Protein AF-A0A2A3F500-F1 (afdb_monomer)

Structure (mmCIF, N/CA/C/O backbone):
data_AF-A0A2A3F500-F1
#
_entry.id   AF-A0A2A3F500-F1
#
loop_
_atom_site.group_PDB
_atom_site.id
_atom_site.type_symbol
_atom_site.label_atom_id
_atom_site.label_alt_id
_atom_site.label_comp_id
_atom_site.label_asym_id
_atom_site.label_entity_id
_atom_site.label_seq_id
_atom_site.pdbx_PDB_ins_code
_atom_site.Cartn_x
_atom_site.Cartn_y
_atom_site.Cartn_z
_atom_site.occupancy
_atom_site.B_iso_or_equiv
_atom_site.auth_seq_id
_atom_site.auth_comp_id
_atom_site.auth_asym_id
_atom_site.auth_atom_id
_atom_site.pdbx_PDB_model_num
ATOM 1 N N . MET A 1 1 ? -16.073 -3.984 11.465 1.00 68.31 1 MET A N 1
ATOM 2 C CA . MET A 1 1 ? -15.754 -3.422 12.798 1.00 68.31 1 MET A CA 1
ATOM 3 C C . MET A 1 1 ? -16.417 -4.262 13.866 1.00 68.31 1 MET A C 1
ATOM 5 O O . MET A 1 1 ? -15.716 -4.748 14.736 1.00 68.31 1 MET A O 1
ATOM 9 N N . GLU A 1 2 ? -17.720 -4.510 13.747 1.00 75.50 2 GLU A N 1
ATOM 10 C CA . GLU A 1 2 ? -18.445 -5.440 14.624 1.00 75.50 2 GLU A CA 1
ATOM 11 C C . GLU A 1 2 ? -17.883 -6.867 14.533 1.00 75.50 2 GLU A C 1
ATOM 13 O O . GLU A 1 2 ? -17.571 -7.461 15.559 1.00 75.50 2 GLU A O 1
ATOM 18 N N . ASP A 1 3 ? -17.590 -7.340 13.316 1.00 74.62 3 ASP A N 1
ATOM 19 C CA . ASP A 1 3 ? -17.012 -8.675 13.069 1.00 74.62 3 ASP A CA 1
ATOM 20 C C . ASP A 1 3 ? -15.633 -8.919 13.709 1.00 74.62 3 ASP A C 1
ATOM 22 O O . ASP A 1 3 ? -15.207 -10.062 13.831 1.00 74.62 3 ASP A O 1
ATOM 26 N N . VAL A 1 4 ? -14.917 -7.855 14.087 1.00 77.25 4 VAL A N 1
ATOM 27 C CA . VAL A 1 4 ? -13.561 -7.933 14.666 1.00 77.25 4 VAL A CA 1
ATOM 28 C C . VAL A 1 4 ? -13.511 -7.457 16.116 1.00 77.25 4 VAL A C 1
ATOM 30 O O . VAL A 1 4 ? -12.440 -7.194 16.648 1.00 77.25 4 VAL A O 1
ATOM 33 N N . GLY A 1 5 ? -14.669 -7.294 16.763 1.00 79.25 5 GLY A N 1
ATOM 34 C CA . GLY A 1 5 ? -14.733 -6.877 18.165 1.00 79.25 5 GLY A CA 1
ATOM 35 C C . GLY A 1 5 ? -14.343 -5.417 18.418 1.00 79.25 5 GLY A C 1
ATOM 36 O O . GLY A 1 5 ? -14.229 -5.013 19.572 1.00 79.25 5 GLY A O 1
ATOM 37 N N . ALA A 1 6 ? -14.201 -4.593 17.374 1.00 82.62 6 ALA A N 1
ATOM 38 C CA . ALA A 1 6 ? -13.945 -3.157 17.494 1.00 82.62 6 ALA A CA 1
ATOM 39 C C . ALA A 1 6 ? -15.236 -2.397 17.862 1.00 82.62 6 ALA A C 1
ATOM 41 O O . ALA A 1 6 ? -15.761 -1.593 17.085 1.00 82.62 6 ALA A O 1
ATOM 42 N N . ILE A 1 7 ? -15.774 -2.690 19.045 1.00 86.31 7 ILE A N 1
ATOM 43 C CA . ILE A 1 7 ? -17.021 -2.147 19.593 1.00 86.31 7 ILE A CA 1
ATOM 44 C C . ILE A 1 7 ? -16.755 -1.356 20.874 1.00 86.31 7 ILE A C 1
ATOM 46 O O . ILE A 1 7 ? -15.883 -1.692 21.668 1.00 86.31 7 ILE A O 1
ATOM 50 N N . SER A 1 8 ? -17.513 -0.281 21.095 1.00 77.25 8 SER A N 1
ATOM 51 C CA . SER A 1 8 ? -17.434 0.474 22.348 1.00 77.25 8 SER A CA 1
ATOM 52 C C . SER A 1 8 ? -18.118 -0.301 23.481 1.00 77.25 8 SER A C 1
ATOM 54 O O . SER A 1 8 ? -19.284 -0.676 23.321 1.00 77.25 8 SER A O 1
ATOM 56 N N . PRO A 1 9 ? -17.488 -0.455 24.661 1.00 75.81 9 PRO A N 1
ATOM 57 C CA . PRO A 1 9 ? -18.115 -1.122 25.805 1.00 75.81 9 PRO A CA 1
ATOM 58 C C . PRO A 1 9 ? -19.334 -0.354 26.341 1.00 75.81 9 PRO A C 1
ATOM 60 O O . PRO A 1 9 ? -20.225 -0.947 26.943 1.00 75.81 9 PRO A O 1
ATOM 63 N N . ARG A 1 10 ? -19.408 0.962 26.085 1.00 75.06 10 ARG A N 1
ATOM 64 C CA . ARG A 1 10 ? -20.490 1.836 26.559 1.00 75.06 10 ARG A CA 1
ATOM 65 C C . ARG A 1 10 ? -21.721 1.816 25.653 1.00 75.06 10 ARG A C 1
ATOM 67 O O . ARG A 1 10 ? -22.839 1.846 26.152 1.00 75.06 10 ARG A O 1
ATOM 74 N N . THR A 1 11 ? -21.529 1.810 24.332 1.00 81.75 11 THR A N 1
ATOM 75 C CA . THR A 1 11 ? -22.633 1.932 23.357 1.00 81.75 11 THR A CA 1
ATOM 76 C C . THR A 1 11 ? -22.927 0.644 22.597 1.00 81.75 11 THR A C 1
ATOM 78 O O . THR A 1 11 ? -23.941 0.580 21.910 1.00 81.75 11 THR A O 1
ATOM 81 N N . LYS A 1 12 ? -22.064 -0.378 22.705 1.00 80.88 12 LYS A N 1
ATOM 82 C CA . LYS A 1 12 ? -22.117 -1.630 21.929 1.00 80.88 12 LYS A CA 1
ATOM 83 C C . LYS A 1 12 ? -22.137 -1.428 20.404 1.00 80.88 12 LYS A C 1
ATOM 85 O O . LYS A 1 12 ? -22.507 -2.336 19.671 1.00 80.88 12 LYS A O 1
ATOM 90 N N . GLN A 1 13 ? -21.734 -0.251 19.928 1.00 84.38 13 GLN A N 1
ATOM 91 C CA . GLN A 1 13 ? -21.635 0.093 18.507 1.00 84.38 13 GLN A CA 1
ATOM 92 C C . GLN A 1 13 ? -20.176 0.076 18.047 1.00 84.38 13 GLN A C 1
ATOM 94 O O . GLN A 1 13 ? -19.263 0.190 18.872 1.00 84.38 13 GLN A O 1
ATOM 99 N N . ALA A 1 14 ? -19.962 -0.019 16.731 1.00 83.62 14 ALA A N 1
ATOM 100 C CA . ALA A 1 14 ? -18.644 0.102 16.113 1.00 83.62 14 ALA A CA 1
ATOM 101 C C . ALA A 1 14 ? -17.887 1.347 16.616 1.00 83.62 14 ALA A C 1
ATOM 103 O O . ALA A 1 14 ? -18.427 2.454 16.640 1.00 83.62 14 ALA A O 1
ATOM 104 N N . SER A 1 15 ? -16.629 1.164 17.020 1.00 88.38 15 SER A N 1
ATOM 105 C CA . SER A 1 15 ? -15.818 2.202 17.660 1.00 88.38 15 SER A CA 1
ATOM 106 C C . SER A 1 15 ? -14.457 2.345 16.990 1.00 88.38 15 SER A C 1
ATOM 108 O O . SER A 1 15 ? -13.687 1.390 16.905 1.00 88.38 15 SER A O 1
ATOM 110 N N . MET A 1 16 ? -14.132 3.573 16.575 1.00 88.50 16 MET A N 1
ATOM 111 C CA . MET A 1 16 ? -12.815 3.908 16.017 1.00 88.50 16 MET A CA 1
ATOM 112 C C . MET A 1 16 ? -11.708 3.806 17.065 1.00 88.50 16 MET A C 1
ATOM 114 O O . MET A 1 16 ? -10.595 3.426 16.724 1.00 88.50 16 MET A O 1
ATOM 118 N N . ASN A 1 17 ? -12.014 4.108 18.330 1.00 87.19 17 ASN A N 1
ATOM 119 C CA . ASN A 1 17 ? -11.046 4.006 19.422 1.00 87.19 17 ASN A CA 1
ATOM 120 C C . ASN A 1 17 ? -10.726 2.540 19.731 1.00 87.19 17 ASN A C 1
ATOM 122 O O . ASN A 1 17 ? -9.562 2.192 19.863 1.00 87.19 17 ASN A O 1
ATOM 126 N N . ALA A 1 18 ? -11.740 1.668 19.734 1.00 87.75 18 ALA A N 1
ATOM 127 C CA . ALA A 1 18 ? -11.516 0.231 19.897 1.00 87.75 18 ALA A CA 1
ATOM 128 C C . ALA A 1 18 ? -10.706 -0.339 18.720 1.00 87.75 18 ALA A C 1
ATOM 130 O O . ALA A 1 18 ? -9.818 -1.160 18.908 1.00 87.75 18 ALA A O 1
ATOM 131 N N . LEU A 1 19 ? -10.962 0.136 17.494 1.00 88.25 19 LEU A N 1
ATOM 132 C CA . LEU A 1 19 ? -10.156 -0.256 16.339 1.00 88.25 19 LEU A CA 1
ATOM 133 C C . LEU A 1 19 ? -8.714 0.264 16.430 1.00 88.25 19 LEU A C 1
ATOM 135 O O . LEU A 1 19 ? -7.803 -0.442 16.016 1.00 88.25 19 LEU A O 1
ATOM 139 N N . ALA A 1 20 ? -8.509 1.463 16.981 1.00 90.94 20 ALA A N 1
ATOM 140 C CA . ALA A 1 20 ? -7.187 2.046 17.194 1.00 90.94 20 ALA A CA 1
ATOM 141 C C . ALA A 1 20 ? -6.341 1.230 18.173 1.00 90.94 20 ALA A C 1
ATOM 143 O O . ALA A 1 20 ? -5.163 1.003 17.906 1.00 90.94 20 ALA A O 1
ATOM 144 N N . GLU A 1 21 ? -6.951 0.755 19.261 1.00 89.00 21 GLU A N 1
ATOM 145 C CA . GLU A 1 21 ? -6.309 -0.139 20.229 1.00 89.00 21 GLU A CA 1
ATOM 146 C C . GLU A 1 21 ? -5.900 -1.466 19.579 1.00 89.00 21 GLU A C 1
ATOM 148 O O . GLU A 1 21 ? -4.768 -1.909 19.750 1.00 89.00 21 GLU A O 1
ATOM 153 N N . ILE A 1 22 ? -6.785 -2.066 18.774 1.00 87.88 22 ILE A N 1
ATOM 154 C CA . ILE A 1 22 ? -6.514 -3.343 18.096 1.00 87.88 22 ILE A CA 1
ATOM 155 C C . ILE A 1 22 ? -5.429 -3.188 17.024 1.00 87.88 22 ILE A C 1
ATOM 157 O O . ILE A 1 22 ? -4.549 -4.035 16.903 1.00 87.88 22 ILE A O 1
ATOM 161 N N . SER A 1 23 ? -5.491 -2.129 16.212 1.00 88.06 23 SER A N 1
ATOM 162 C CA . SER A 1 23 ? -4.600 -1.969 15.059 1.00 88.06 23 SER A CA 1
ATOM 163 C C . SER A 1 23 ? -3.298 -1.233 15.380 1.00 88.06 23 SER A C 1
ATOM 165 O O . SER A 1 23 ? -2.442 -1.115 14.505 1.00 88.06 23 SER A O 1
ATOM 167 N N . GLY A 1 24 ? -3.171 -0.631 16.567 1.00 88.06 24 GL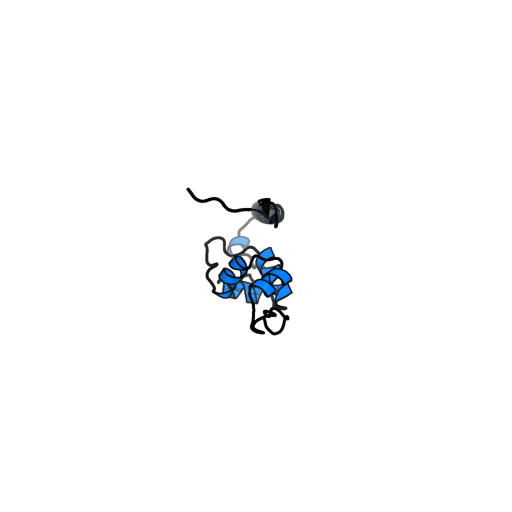Y A N 1
ATOM 168 C CA . GLY A 1 24 ? -2.060 0.262 16.912 1.00 88.06 24 GLY A CA 1
ATOM 169 C C . GLY A 1 24 ? -1.962 1.506 16.014 1.00 88.06 24 GLY A C 1
ATOM 170 O O . GLY A 1 24 ? -0.898 2.111 15.896 1.00 88.06 24 GLY A O 1
ATOM 171 N N . VAL A 1 25 ? -3.052 1.881 15.333 1.00 90.88 25 VAL A N 1
ATOM 172 C CA . VAL A 1 25 ? -3.113 3.059 14.452 1.00 90.88 25 VAL A CA 1
ATOM 173 C C . VAL A 1 25 ? -3.965 4.114 15.133 1.00 90.88 25 VAL A C 1
ATOM 175 O O . VAL A 1 25 ? -5.072 3.830 15.570 1.00 90.88 25 VAL A O 1
ATOM 178 N N . HIS A 1 26 ? -3.486 5.356 15.178 1.00 91.38 26 HIS A N 1
ATOM 179 C CA . HIS A 1 26 ? -4.208 6.432 15.851 1.00 91.38 26 HIS A CA 1
ATOM 180 C C . HIS A 1 26 ? -5.638 6.618 15.303 1.00 91.38 26 HIS A C 1
ATOM 182 O O . HIS A 1 26 ? -5.856 6.625 14.085 1.00 91.38 26 HIS A O 1
ATOM 188 N N . ALA A 1 27 ? -6.612 6.837 16.193 1.00 89.81 27 ALA A N 1
ATOM 189 C CA . ALA A 1 27 ? -8.034 6.902 15.844 1.00 89.81 27 ALA A CA 1
ATOM 190 C C . ALA A 1 27 ? -8.347 7.965 14.775 1.00 89.81 27 ALA A C 1
ATOM 192 O O . ALA A 1 27 ? -9.171 7.731 13.890 1.00 89.81 27 ALA A O 1
ATOM 193 N N . THR A 1 28 ? -7.650 9.109 14.785 1.00 88.75 28 THR A N 1
ATOM 194 C CA . THR A 1 28 ? -7.821 10.147 13.748 1.00 88.75 28 THR A CA 1
ATOM 195 C C . THR A 1 28 ? -7.329 9.692 12.372 1.00 88.75 28 THR A C 1
ATOM 197 O O . THR A 1 28 ? -7.929 10.043 11.356 1.00 88.75 28 THR A O 1
ATOM 200 N N . THR A 1 29 ? -6.277 8.873 12.311 1.00 88.50 29 THR A N 1
ATOM 201 C CA . THR A 1 29 ? -5.783 8.272 11.065 1.00 88.50 29 THR A CA 1
ATOM 202 C C . THR A 1 29 ? -6.795 7.270 10.525 1.00 88.50 29 THR A C 1
ATOM 204 O O . THR A 1 29 ? -7.160 7.348 9.353 1.00 88.50 29 THR A O 1
ATOM 207 N N . ILE A 1 30 ? -7.327 6.399 11.385 1.00 90.12 30 ILE A N 1
ATOM 208 C CA . ILE A 1 30 ? -8.398 5.459 11.027 1.00 90.12 30 ILE A CA 1
ATOM 209 C C . ILE A 1 30 ? -9.620 6.217 10.508 1.00 90.12 30 ILE A C 1
ATOM 211 O O . ILE A 1 30 ? -10.136 5.901 9.440 1.00 90.12 30 ILE A O 1
ATOM 215 N N . GLN A 1 31 ? -10.046 7.264 11.213 1.00 89.50 31 GLN A N 1
ATOM 216 C CA . GLN A 1 31 ? -11.175 8.097 10.817 1.00 89.50 31 GLN A CA 1
ATOM 217 C C . GLN A 1 31 ? -10.971 8.709 9.423 1.00 89.50 31 GLN A C 1
ATOM 219 O O . GLN A 1 31 ? -11.877 8.688 8.589 1.00 89.50 31 GLN A O 1
ATOM 224 N N . ARG A 1 32 ? -9.770 9.229 9.138 1.00 87.25 32 ARG A N 1
ATOM 225 C CA . ARG A 1 32 ? -9.435 9.772 7.814 1.00 87.25 32 ARG A CA 1
ATOM 226 C C . ARG A 1 32 ? -9.437 8.697 6.731 1.00 87.25 32 ARG A C 1
ATOM 228 O O . ARG A 1 32 ? -9.864 8.996 5.622 1.00 87.25 32 ARG A O 1
ATOM 235 N N . ILE A 1 33 ? -8.990 7.481 7.033 1.00 88.50 33 ILE A N 1
ATOM 236 C CA . ILE A 1 33 ? -8.997 6.358 6.085 1.00 88.50 33 ILE A CA 1
ATOM 237 C C . ILE A 1 33 ? -10.432 5.911 5.790 1.00 88.50 33 ILE A C 1
ATOM 239 O O . ILE A 1 33 ? -10.827 5.846 4.630 1.00 88.50 33 ILE A O 1
ATOM 243 N N . VAL A 1 34 ? -11.228 5.661 6.832 1.00 85.50 34 VAL A N 1
ATOM 244 C CA . VAL A 1 34 ? -12.599 5.137 6.718 1.00 85.50 34 VAL A CA 1
ATOM 245 C C . VAL A 1 34 ? -13.524 6.119 6.001 1.00 85.50 34 VAL A C 1
ATOM 247 O O . VAL A 1 34 ? -14.315 5.705 5.161 1.00 85.50 34 VAL A O 1
ATOM 250 N N . TYR A 1 35 ? -13.407 7.420 6.279 1.00 85.38 35 TYR A N 1
ATOM 251 C CA . TYR A 1 35 ? -14.197 8.443 5.584 1.00 85.38 35 TYR A CA 1
ATOM 252 C C . TYR A 1 35 ? -13.588 8.896 4.249 1.00 85.38 35 TYR A C 1
ATOM 254 O O . TYR A 1 35 ? -14.058 9.883 3.684 1.00 85.38 35 TYR A O 1
ATOM 262 N N . GLY A 1 36 ? -12.524 8.248 3.760 1.00 77.81 36 GLY A N 1
ATOM 263 C CA . GLY A 1 36 ? -11.887 8.608 2.489 1.00 77.81 36 GLY A CA 1
ATOM 264 C C . GLY A 1 36 ? -11.290 10.022 2.472 1.00 77.81 36 GLY A C 1
ATOM 265 O O . GLY A 1 36 ? -11.169 10.638 1.424 1.00 77.81 36 GLY A O 1
ATOM 266 N N . ARG A 1 37 ? -10.914 10.577 3.630 1.00 79.62 37 ARG A N 1
ATOM 267 C CA . ARG A 1 37 ? -10.300 11.915 3.777 1.00 79.62 37 ARG A CA 1
ATOM 268 C C . ARG A 1 37 ? -8.769 11.880 3.826 1.00 79.62 37 ARG A C 1
ATOM 270 O O . ARG A 1 37 ? -8.124 12.898 4.080 1.00 79.62 37 ARG A O 1
ATOM 277 N N . ALA A 1 38 ? -8.172 10.710 3.617 1.00 71.44 38 ALA A N 1
ATOM 278 C CA . ALA A 1 38 ? -6.725 10.529 3.508 1.00 71.44 38 ALA A CA 1
ATOM 279 C C . ALA A 1 38 ? -6.205 10.638 2.055 1.00 71.44 38 ALA A C 1
ATOM 281 O O . ALA A 1 38 ? -5.102 10.185 1.754 1.00 71.44 38 ALA A O 1
ATOM 282 N N . ILE A 1 39 ? -6.983 11.256 1.159 1.00 64.62 39 ILE A N 1
ATOM 283 C CA . ILE A 1 39 ? -6.635 11.476 -0.250 1.00 64.62 39 ILE A CA 1
ATOM 284 C C . ILE A 1 39 ? -5.686 12.681 -0.338 1.00 64.62 39 ILE A C 1
ATOM 286 O O . ILE A 1 39 ? -6.099 13.819 -0.538 1.00 64.62 39 ILE A O 1
ATOM 290 N N . GLY A 1 40 ? -4.398 12.451 -0.104 1.00 64.00 40 GLY A N 1
ATOM 291 C CA . GLY A 1 40 ? -3.332 13.405 -0.418 1.00 64.00 40 GLY A CA 1
ATOM 292 C C . GLY A 1 40 ? -2.396 12.834 -1.486 1.00 64.00 40 GLY A C 1
ATOM 293 O O . GLY A 1 40 ? -2.402 11.623 -1.696 1.00 64.00 40 GLY A O 1
ATOM 294 N N . PRO A 1 41 ? -1.526 13.647 -2.114 1.00 58.59 41 PRO A N 1
ATOM 295 C CA . PRO A 1 41 ? -0.579 13.173 -3.134 1.00 58.59 41 PRO A CA 1
ATOM 296 C C . PRO A 1 41 ? 0.406 12.110 -2.618 1.00 58.59 41 PRO A C 1
ATOM 298 O O . PRO A 1 41 ? 0.966 11.356 -3.402 1.00 58.59 41 PRO A O 1
ATOM 301 N N . ARG A 1 42 ? 0.607 12.026 -1.295 1.00 67.12 42 ARG A N 1
ATOM 302 C CA . ARG A 1 42 ? 1.413 10.978 -0.643 1.00 67.12 42 ARG A CA 1
ATOM 303 C C . ARG A 1 42 ? 0.618 9.711 -0.299 1.00 67.12 42 ARG A C 1
ATOM 305 O O . ARG A 1 42 ? 1.225 8.692 0.008 1.00 67.12 42 ARG A O 1
ATOM 312 N N . GLY A 1 43 ? -0.714 9.777 -0.340 1.00 74.75 43 GLY A N 1
ATOM 313 C CA . GLY A 1 43 ? -1.610 8.717 0.113 1.00 74.75 43 GLY A CA 1
ATOM 314 C C . GLY A 1 43 ? -1.356 8.280 1.559 1.00 74.75 43 GLY A C 1
ATOM 315 O O . GLY A 1 43 ? -0.789 9.026 2.361 1.00 74.75 43 GLY A O 1
ATOM 316 N N . VAL A 1 44 ? -1.794 7.069 1.897 1.00 83.25 44 VAL A N 1
ATOM 317 C CA . VAL A 1 44 ? -1.546 6.434 3.195 1.00 83.25 44 VAL A CA 1
ATOM 318 C C . VAL A 1 44 ? -0.346 5.498 3.073 1.00 83.25 44 VAL A C 1
ATOM 320 O O . VAL A 1 44 ? -0.156 4.840 2.046 1.00 83.25 44 VAL A O 1
ATOM 323 N N . ALA A 1 45 ? 0.488 5.469 4.115 1.00 83.62 45 ALA A N 1
ATOM 324 C CA . ALA A 1 45 ? 1.657 4.601 4.172 1.00 83.62 45 ALA A CA 1
ATOM 325 C C . ALA A 1 45 ? 1.257 3.119 4.144 1.00 83.62 45 ALA A C 1
ATOM 327 O O . ALA A 1 45 ? 0.212 2.737 4.681 1.00 83.62 45 ALA A O 1
ATOM 328 N N . LYS A 1 46 ? 2.122 2.280 3.554 1.00 83.50 46 LYS A N 1
ATOM 329 C CA . LYS A 1 46 ? 1.824 0.859 3.356 1.00 83.50 46 LYS A CA 1
ATOM 330 C C . LYS A 1 46 ? 1.549 0.126 4.671 1.00 83.50 46 LYS A C 1
ATOM 332 O O . LYS A 1 46 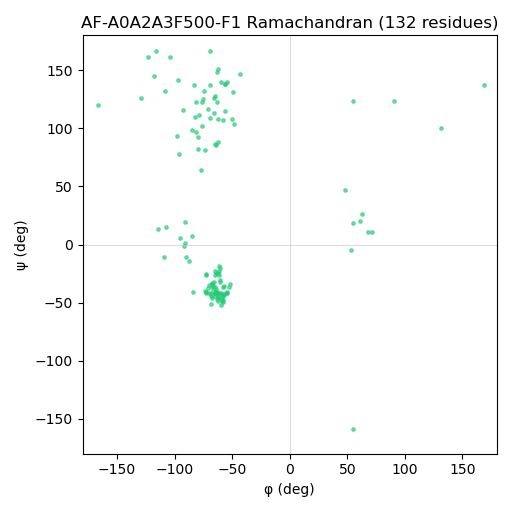? 0.509 -0.502 4.831 1.00 83.50 46 LYS A O 1
ATOM 337 N N . ASP A 1 47 ? 2.443 0.331 5.628 1.00 85.81 47 ASP A N 1
ATOM 338 C CA . ASP A 1 47 ? 2.376 -0.230 6.978 1.00 85.81 47 ASP A CA 1
ATOM 339 C C . ASP A 1 47 ? 1.059 0.109 7.701 1.00 85.81 47 ASP A C 1
ATOM 341 O O . ASP A 1 47 ? 0.432 -0.749 8.312 1.00 85.81 47 ASP A O 1
ATOM 345 N N . THR A 1 48 ? 0.567 1.346 7.577 1.00 89.00 48 THR A N 1
ATOM 346 C CA . THR A 1 48 ? -0.692 1.764 8.218 1.00 89.00 48 THR A CA 1
ATOM 347 C C . THR A 1 48 ? -1.899 1.015 7.660 1.00 89.00 48 THR A C 1
ATOM 349 O O . THR A 1 48 ? -2.787 0.618 8.412 1.00 89.00 48 THR A O 1
ATOM 352 N N . ILE A 1 49 ? -1.946 0.821 6.342 1.00 88.12 49 ILE A N 1
ATOM 353 C CA . ILE A 1 49 ? -3.012 0.045 5.706 1.00 88.12 49 ILE A CA 1
ATOM 354 C C . ILE A 1 49 ? -2.864 -1.445 6.035 1.00 88.12 49 ILE A C 1
ATOM 356 O O . ILE A 1 49 ? -3.884 -2.089 6.243 1.00 88.12 49 ILE A O 1
ATOM 360 N N . GLU A 1 50 ? -1.647 -1.991 6.110 1.00 89.06 50 GLU A N 1
ATOM 361 C CA . GLU A 1 50 ? -1.411 -3.391 6.499 1.00 89.06 50 GLU A CA 1
ATOM 362 C C . GLU A 1 50 ? -1.887 -3.669 7.928 1.00 89.06 50 GLU A C 1
ATOM 364 O O . GLU A 1 50 ? -2.698 -4.572 8.117 1.00 89.06 50 GLU A O 1
ATOM 369 N N . LYS A 1 51 ? -1.512 -2.828 8.900 1.00 90.50 51 LYS A N 1
ATOM 370 C CA . LYS A 1 51 ? -1.995 -2.914 10.291 1.00 90.50 51 LYS A CA 1
ATOM 371 C C . LYS A 1 51 ? -3.515 -2.837 10.389 1.00 90.50 51 LYS A C 1
ATOM 373 O O . LYS A 1 51 ? -4.151 -3.599 11.113 1.00 90.50 51 LYS A O 1
ATOM 378 N N . LEU A 1 52 ? -4.124 -1.919 9.637 1.00 89.69 52 LEU A N 1
ATOM 379 C CA . LEU A 1 52 ? -5.577 -1.770 9.621 1.00 89.69 52 LEU A CA 1
ATOM 380 C C . LEU A 1 52 ? -6.268 -2.955 8.927 1.00 89.69 52 LEU A C 1
ATOM 382 O O . LEU A 1 52 ? -7.358 -3.355 9.327 1.00 89.69 52 LEU A O 1
ATOM 386 N N . ALA A 1 53 ? -5.650 -3.516 7.889 1.00 90.06 53 ALA A N 1
ATOM 387 C CA . ALA A 1 53 ? -6.147 -4.678 7.166 1.00 90.06 53 ALA A CA 1
ATOM 388 C C . ALA A 1 53 ? -6.090 -5.945 8.026 1.00 90.06 53 ALA A C 1
ATOM 390 O O . ALA A 1 53 ? -7.072 -6.684 8.058 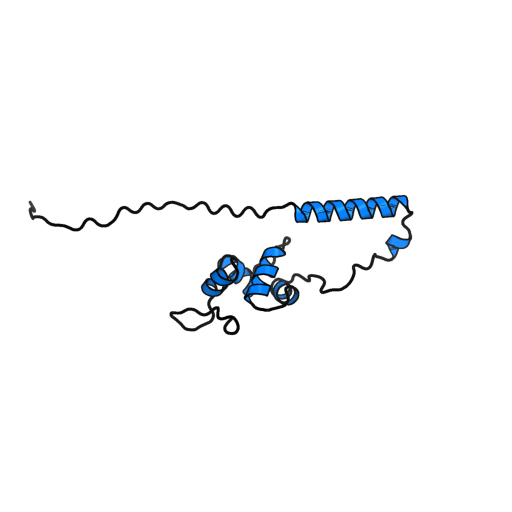1.00 90.06 53 ALA A O 1
ATOM 391 N N . GLU A 1 54 ? -4.998 -6.143 8.764 1.00 89.94 54 GLU A N 1
ATOM 392 C CA . GLU A 1 54 ? -4.842 -7.213 9.750 1.00 89.94 54 GLU A CA 1
ATOM 393 C C . GLU A 1 54 ? -5.904 -7.102 10.850 1.00 89.94 54 GLU A C 1
ATOM 395 O O . GLU A 1 54 ? -6.686 -8.031 11.046 1.00 89.94 54 GLU A O 1
ATOM 400 N N . ALA A 1 55 ? -6.037 -5.925 11.471 1.00 89.31 55 ALA A N 1
ATOM 401 C CA . ALA A 1 55 ? -7.034 -5.676 12.513 1.00 89.31 55 ALA A CA 1
ATOM 402 C C . ALA A 1 55 ? -8.484 -5.867 12.037 1.00 89.31 55 ALA A C 1
ATOM 404 O O . ALA A 1 55 ? -9.356 -6.258 12.809 1.00 89.31 55 ALA A O 1
ATOM 405 N N . LEU A 1 56 ? -8.767 -5.581 10.763 1.00 88.81 56 LEU A N 1
ATOM 406 C CA . LEU A 1 56 ? -10.091 -5.753 10.162 1.00 88.81 56 LEU A CA 1
ATOM 407 C C . LEU A 1 56 ? -10.297 -7.126 9.508 1.00 88.81 56 LEU A C 1
ATOM 409 O O . LEU A 1 56 ? -11.384 -7.362 8.974 1.00 88.81 56 LEU A O 1
ATOM 413 N N . ASN A 1 57 ? -9.285 -7.998 9.517 1.00 88.56 57 ASN A N 1
ATOM 414 C CA . ASN A 1 57 ? -9.253 -9.264 8.786 1.00 88.56 57 ASN A CA 1
ATOM 415 C C . ASN A 1 57 ? -9.679 -9.107 7.307 1.00 88.56 57 ASN A C 1
ATOM 417 O O . ASN A 1 57 ? -10.541 -9.816 6.782 1.00 88.56 57 ASN A O 1
ATOM 421 N N . LYS A 1 58 ? -9.121 -8.096 6.630 1.00 88.25 58 LYS A N 1
ATOM 422 C CA . LYS A 1 58 ? -9.372 -7.774 5.216 1.00 88.25 58 LYS A CA 1
ATOM 423 C C . LYS A 1 58 ? -8.068 -7.781 4.433 1.00 88.25 58 LYS A C 1
ATOM 425 O O . LYS A 1 58 ? -6.985 -7.642 4.982 1.00 88.25 58 LYS A O 1
ATOM 430 N N . LYS A 1 59 ? -8.165 -7.883 3.105 1.00 86.69 59 LYS A N 1
ATOM 431 C CA . LYS A 1 59 ? -6.993 -7.707 2.238 1.00 86.69 59 LYS A CA 1
ATOM 432 C C . LYS A 1 59 ? -6.536 -6.237 2.265 1.00 86.69 59 LYS A C 1
ATOM 434 O O . LYS A 1 59 ? -7.398 -5.367 2.102 1.00 86.69 59 LYS A O 1
ATOM 439 N N . PRO A 1 60 ? -5.224 -5.935 2.345 1.00 86.31 60 PRO A N 1
ATOM 440 C CA . PRO A 1 60 ? -4.705 -4.562 2.290 1.00 86.31 60 PRO A CA 1
ATOM 441 C C . PRO A 1 60 ? -5.189 -3.772 1.067 1.00 86.31 60 PRO A C 1
ATOM 443 O O . PRO A 1 60 ? -5.552 -2.605 1.180 1.00 86.31 60 PRO A O 1
ATOM 446 N N . SER A 1 61 ? -5.328 -4.437 -0.086 1.00 83.81 61 SER A N 1
ATOM 447 C CA . SER A 1 61 ? -5.884 -3.847 -1.313 1.00 83.81 61 SER A CA 1
ATOM 448 C C . SER A 1 61 ? -7.332 -3.362 -1.170 1.00 83.81 61 SER A C 1
ATOM 450 O O . SER A 1 61 ? -7.750 -2.447 -1.873 1.00 83.81 61 SER A O 1
ATOM 452 N N . THR A 1 62 ? -8.115 -3.946 -0.259 1.00 86.38 62 THR A N 1
ATOM 453 C CA . THR A 1 62 ? -9.491 -3.506 0.024 1.00 86.38 62 THR A CA 1
ATOM 454 C C . THR A 1 62 ? -9.495 -2.203 0.812 1.00 86.38 62 THR A C 1
ATOM 456 O O . THR A 1 62 ? -10.292 -1.318 0.519 1.00 86.38 62 THR A O 1
ATOM 459 N N . ILE A 1 63 ? -8.583 -2.071 1.774 1.00 87.12 63 ILE A N 1
ATOM 460 C CA . ILE A 1 63 ? -8.439 -0.867 2.595 1.00 87.12 63 ILE A CA 1
ATOM 461 C C . ILE A 1 63 ? -7.813 0.271 1.775 1.00 87.12 63 ILE A C 1
ATOM 463 O O . ILE A 1 63 ? -8.286 1.401 1.836 1.00 87.12 63 ILE A O 1
ATOM 467 N N . ALA A 1 64 ? -6.814 -0.025 0.936 1.00 84.50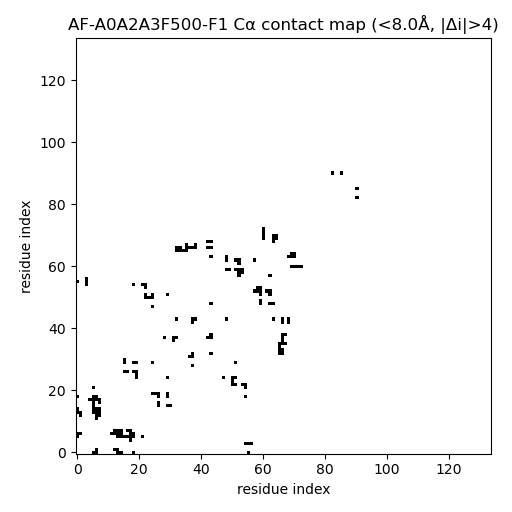 64 ALA A N 1
ATOM 468 C CA . ALA A 1 64 ? -6.190 0.951 0.037 1.00 84.50 64 ALA A CA 1
ATOM 469 C C . ALA A 1 64 ? -7.210 1.602 -0.921 1.00 84.50 64 ALA A C 1
ATOM 471 O O . ALA A 1 64 ? -7.176 2.813 -1.153 1.00 84.50 64 ALA A O 1
ATOM 472 N N . LYS A 1 65 ? -8.198 0.830 -1.399 1.00 84.38 65 LYS A N 1
ATOM 473 C CA . LYS A 1 65 ? -9.297 1.353 -2.228 1.00 84.38 65 LYS A CA 1
ATOM 474 C C . LYS A 1 65 ? -10.137 2.419 -1.522 1.00 84.38 65 LYS A C 1
ATOM 476 O O . LYS A 1 65 ? -10.631 3.316 -2.199 1.00 84.38 65 LYS A O 1
ATOM 481 N N . TRP A 1 66 ? -10.287 2.369 -0.195 1.00 84.62 66 TRP A N 1
ATOM 482 C CA . TRP A 1 66 ? -11.063 3.371 0.556 1.00 84.62 66 TRP A CA 1
ATOM 483 C C . TRP A 1 66 ? -10.458 4.773 0.473 1.00 84.62 66 TRP A C 1
ATOM 485 O O . TRP A 1 66 ? -11.169 5.766 0.594 1.00 84.62 66 TRP A O 1
ATOM 495 N N . VAL A 1 67 ? -9.152 4.856 0.222 1.00 82.62 67 VAL A N 1
ATOM 496 C CA . VAL A 1 67 ? -8.411 6.116 0.096 1.00 82.62 67 VAL A CA 1
ATOM 497 C C . VAL A 1 67 ? -8.011 6.414 -1.349 1.00 82.62 67 VAL A C 1
ATOM 499 O O . VAL A 1 67 ? -7.146 7.251 -1.591 1.00 82.62 67 VAL A O 1
ATOM 502 N N . GLY A 1 68 ? -8.620 5.723 -2.320 1.00 73.50 68 GLY A N 1
ATOM 503 C CA . GLY A 1 68 ? -8.313 5.886 -3.741 1.00 73.50 68 GLY A CA 1
ATOM 504 C C . GLY A 1 68 ? -6.913 5.405 -4.137 1.00 73.50 68 GLY A C 1
ATOM 505 O O . GLY A 1 68 ? -6.476 5.667 -5.254 1.00 73.50 68 GLY A O 1
ATOM 506 N N . GLN A 1 69 ? -6.200 4.696 -3.254 1.00 76.50 69 GLN A N 1
ATOM 507 C CA . GLN A 1 69 ? -4.932 4.068 -3.599 1.00 76.50 69 GLN A CA 1
ATOM 508 C C . GLN A 1 69 ? -5.211 2.731 -4.286 1.00 76.50 69 GLN A C 1
ATOM 510 O O . GLN A 1 69 ? -5.638 1.755 -3.667 1.00 76.50 69 GLN A O 1
ATOM 515 N N . GLN A 1 70 ? -4.935 2.670 -5.586 1.00 66.62 70 GLN A N 1
ATOM 516 C CA . GLN A 1 70 ? -4.767 1.401 -6.281 1.00 66.62 70 GLN A CA 1
ATOM 517 C C . GLN A 1 70 ? -3.369 0.884 -5.983 1.00 66.62 70 GLN A C 1
ATOM 519 O O . GLN A 1 70 ? -2.391 1.215 -6.646 1.00 66.62 70 GLN A O 1
ATOM 524 N N . TRP A 1 71 ? -3.270 0.071 -4.942 1.00 64.88 71 TRP A N 1
ATOM 525 C CA . TRP A 1 71 ? -2.145 -0.837 -4.848 1.00 64.88 71 TRP A CA 1
ATOM 526 C C . TRP A 1 71 ? -2.422 -1.965 -5.817 1.00 64.88 71 TRP A C 1
ATOM 528 O O . TRP A 1 71 ? -3.489 -2.580 -5.735 1.00 64.88 71 TRP A O 1
ATOM 538 N N . ALA A 1 72 ? -1.501 -2.177 -6.756 1.00 54.16 72 ALA A N 1
ATOM 539 C CA . ALA A 1 72 ? -1.544 -3.328 -7.636 1.00 54.16 72 ALA A CA 1
ATOM 540 C C . ALA A 1 72 ? -1.715 -4.568 -6.751 1.00 54.16 72 ALA A C 1
ATOM 542 O O . ALA A 1 72 ? -0.845 -4.915 -5.954 1.00 54.16 72 ALA A O 1
ATOM 543 N N . ALA A 1 73 ? -2.910 -5.146 -6.808 1.00 50.72 73 ALA A N 1
ATOM 544 C CA . ALA A 1 73 ? -3.151 -6.463 -6.274 1.00 50.72 73 ALA A CA 1
ATOM 545 C C . ALA A 1 73 ? -2.424 -7.408 -7.219 1.00 50.72 73 ALA A C 1
ATOM 547 O O . ALA A 1 73 ? -2.785 -7.420 -8.387 1.00 50.72 73 ALA A O 1
ATOM 548 N N . ASP A 1 74 ? -1.419 -8.119 -6.713 1.00 53.94 74 ASP A N 1
ATOM 549 C CA . ASP A 1 74 ? -0.840 -9.358 -7.251 1.00 53.94 74 ASP A CA 1
ATOM 550 C C . ASP A 1 74 ? -0.359 -9.385 -8.720 1.00 53.94 74 ASP A C 1
ATOM 552 O O . ASP A 1 74 ? 0.248 -10.375 -9.124 1.00 53.94 74 ASP A O 1
ATOM 556 N N . ASP A 1 75 ? -0.562 -8.330 -9.512 1.00 52.25 75 ASP A N 1
ATOM 557 C CA . ASP A 1 75 ? -0.183 -8.299 -10.917 1.00 52.25 75 ASP A CA 1
ATOM 558 C C . ASP A 1 75 ? 1.312 -7.979 -11.041 1.00 52.25 75 ASP A C 1
ATOM 560 O O . ASP A 1 75 ? 1.769 -6.936 -10.547 1.00 52.25 75 ASP A O 1
ATOM 564 N N . PRO A 1 76 ? 2.098 -8.859 -11.689 1.00 69.69 76 PRO A N 1
ATOM 565 C CA . PRO A 1 76 ? 3.504 -8.604 -11.941 1.00 69.69 76 PRO A CA 1
ATOM 566 C C . PRO A 1 76 ? 3.669 -7.288 -12.696 1.00 69.69 76 PRO A C 1
ATOM 568 O O . PRO A 1 76 ? 2.937 -7.008 -13.645 1.00 69.69 76 PRO A O 1
ATOM 571 N N . TYR A 1 77 ? 4.667 -6.491 -12.315 1.00 76.44 77 TYR A N 1
ATOM 572 C CA . TYR A 1 77 ? 5.055 -5.336 -13.115 1.00 76.44 77 TYR A CA 1
ATOM 573 C C . TYR A 1 77 ? 5.405 -5.796 -14.537 1.00 76.44 77 TYR A C 1
ATOM 575 O O . TYR A 1 77 ? 6.376 -6.526 -14.746 1.00 76.44 77 TYR A O 1
ATOM 583 N N . VAL A 1 78 ? 4.607 -5.361 -15.510 1.00 83.00 78 VAL A N 1
ATOM 584 C CA . 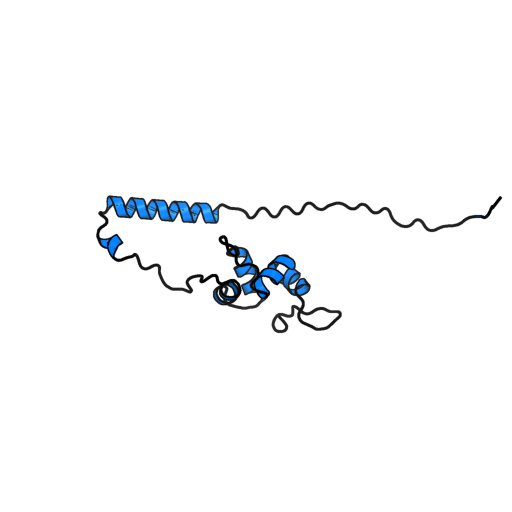VAL A 1 78 ? 4.890 -5.551 -16.931 1.00 83.00 78 VAL A CA 1
ATOM 585 C C . VAL A 1 78 ? 5.644 -4.320 -17.408 1.00 83.00 78 VAL A C 1
ATOM 587 O O . VAL A 1 78 ? 5.116 -3.207 -17.383 1.00 83.00 78 VAL A O 1
ATOM 590 N N . ALA A 1 79 ? 6.894 -4.518 -17.824 1.00 84.06 79 ALA A N 1
ATOM 591 C CA . ALA A 1 79 ? 7.689 -3.439 -18.388 1.00 84.06 79 ALA A CA 1
ATOM 592 C C . ALA A 1 79 ? 6.993 -2.871 -19.642 1.00 84.06 79 ALA A C 1
ATOM 594 O O . ALA A 1 79 ? 6.451 -3.643 -20.440 1.00 84.06 79 ALA A O 1
ATOM 595 N N . PRO A 1 80 ? 7.002 -1.541 -19.837 1.00 88.75 80 PRO A N 1
ATOM 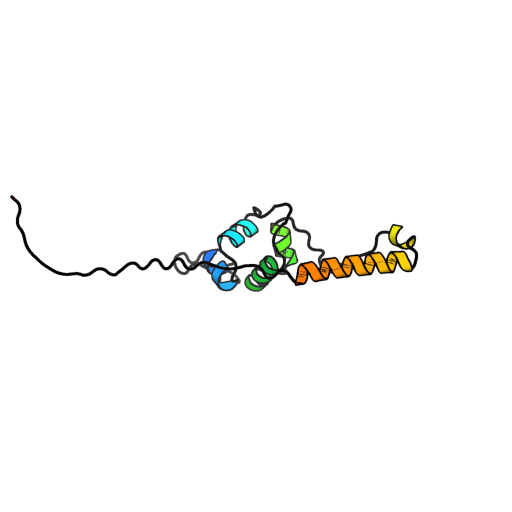596 C CA . PRO A 1 80 ? 6.405 -0.934 -21.018 1.00 88.75 80 PRO A CA 1
ATOM 597 C C . PRO A 1 80 ? 7.126 -1.420 -22.291 1.00 88.75 80 PRO A C 1
ATOM 599 O O . PRO A 1 80 ? 8.319 -1.740 -22.222 1.00 88.75 80 PRO A O 1
ATOM 602 N N . PRO A 1 81 ? 6.451 -1.487 -23.455 1.00 89.06 81 PRO A N 1
ATOM 603 C CA . PRO A 1 81 ? 7.035 -2.014 -24.693 1.00 89.06 81 PRO A CA 1
ATOM 604 C C . PRO A 1 81 ? 8.383 -1.381 -25.066 1.00 89.06 81 PRO A C 1
ATOM 606 O O . PRO A 1 81 ? 9.281 -2.060 -25.564 1.00 89.06 81 PRO A O 1
ATOM 609 N N . GLU A 1 82 ? 8.567 -0.099 -24.765 1.00 90.31 82 GLU A N 1
ATOM 610 C CA . GLU A 1 82 ? 9.778 0.683 -25.014 1.00 90.31 82 GLU A CA 1
ATOM 611 C C . GLU A 1 82 ? 10.997 0.147 -24.251 1.00 90.31 82 GLU A C 1
ATOM 613 O O . GLU A 1 82 ? 12.131 0.316 -24.700 1.00 90.31 82 GLU A O 1
ATOM 618 N N . ALA A 1 83 ? 10.794 -0.568 -23.139 1.00 89.88 83 ALA A N 1
ATOM 619 C CA . ALA A 1 83 ? 11.877 -1.212 -22.400 1.00 89.88 83 ALA A CA 1
ATOM 620 C C . ALA A 1 83 ? 12.623 -2.260 -23.248 1.00 89.88 83 ALA A C 1
ATOM 622 O O . ALA A 1 83 ? 13.797 -2.537 -22.993 1.00 89.88 83 ALA A O 1
ATOM 623 N N . SER A 1 84 ? 11.984 -2.807 -24.291 1.00 88.81 84 SER A N 1
ATOM 624 C CA . SER A 1 84 ? 12.620 -3.737 -25.236 1.00 88.81 84 SER A CA 1
ATOM 625 C C . SER A 1 84 ? 13.748 -3.097 -26.057 1.00 88.81 84 SER A C 1
ATOM 627 O O . SER A 1 84 ? 14.689 -3.793 -26.440 1.00 88.81 84 SER A O 1
ATOM 629 N N . ILE A 1 85 ? 13.693 -1.775 -26.264 1.00 96.25 85 ILE A N 1
ATOM 630 C CA . ILE A 1 85 ? 14.682 -0.992 -27.020 1.00 96.25 85 ILE A CA 1
ATOM 631 C C . ILE A 1 85 ? 15.987 -0.852 -26.226 1.00 96.25 85 ILE A C 1
ATOM 633 O O . ILE A 1 85 ? 17.063 -0.684 -26.801 1.00 96.25 85 ILE A O 1
ATOM 637 N N . LEU A 1 86 ? 15.913 -0.939 -24.895 1.00 91.94 86 LEU A N 1
ATOM 638 C CA . LEU A 1 86 ? 17.062 -0.727 -24.028 1.00 91.94 86 LEU A CA 1
ATOM 639 C C . LEU A 1 86 ? 18.129 -1.803 -24.256 1.00 91.94 86 LEU A C 1
ATOM 641 O O . LEU A 1 86 ? 17.874 -3.011 -24.162 1.00 91.94 86 LEU A O 1
ATOM 645 N N . GLY A 1 87 ? 19.362 -1.358 -24.489 1.00 93.75 87 GLY A N 1
ATOM 646 C CA . GLY A 1 87 ? 20.529 -2.232 -24.524 1.00 93.75 87 GLY A CA 1
ATOM 647 C C . GLY A 1 87 ? 20.869 -2.793 -23.133 1.00 93.75 87 GLY A C 1
ATOM 648 O O . GLY A 1 87 ? 20.402 -2.267 -22.117 1.00 93.75 87 GLY A O 1
ATOM 649 N N . PRO A 1 88 ? 21.734 -3.821 -23.039 1.00 92.94 88 PRO A N 1
ATOM 650 C CA . PRO A 1 88 ? 22.045 -4.489 -21.769 1.00 92.94 88 PRO A CA 1
ATOM 651 C C . PRO A 1 88 ? 22.531 -3.539 -20.664 1.00 92.94 88 PRO A C 1
ATOM 653 O O . PRO A 1 88 ? 22.104 -3.639 -19.516 1.00 92.94 88 PRO A O 1
ATOM 656 N N . ARG A 1 89 ? 23.380 -2.564 -21.016 1.00 93.56 89 ARG A N 1
ATOM 657 C CA . ARG A 1 89 ? 23.901 -1.568 -20.065 1.00 93.56 89 ARG A CA 1
ATOM 658 C C . ARG A 1 89 ? 22.815 -0.618 -19.551 1.00 93.56 89 ARG A C 1
ATOM 660 O O . ARG A 1 89 ? 22.853 -0.237 -18.388 1.00 93.56 89 ARG A O 1
ATOM 667 N N . GLN A 1 90 ? 21.864 -0.241 -20.405 1.00 95.06 90 GLN A N 1
ATOM 668 C CA . GLN A 1 90 ? 20.768 0.658 -20.038 1.00 95.06 90 GLN A CA 1
ATOM 669 C C . GLN A 1 90 ? 19.760 -0.051 -19.134 1.00 95.06 90 GLN A C 1
ATOM 671 O O . GLN A 1 90 ? 19.361 0.522 -18.127 1.00 95.06 90 GLN A O 1
ATOM 676 N N . ARG A 1 91 ? 19.418 -1.313 -19.436 1.00 92.81 91 ARG A N 1
ATOM 677 C CA . ARG A 1 91 ? 18.567 -2.128 -18.552 1.00 92.81 91 ARG A CA 1
ATOM 678 C C . ARG A 1 91 ? 19.176 -2.265 -17.164 1.00 92.81 91 ARG A C 1
ATOM 680 O O . ARG A 1 91 ? 18.518 -1.920 -16.196 1.00 92.81 91 ARG A O 1
ATOM 687 N N . LYS A 1 92 ? 20.460 -2.632 -17.081 1.00 93.31 92 LYS A N 1
ATOM 688 C CA . LYS A 1 92 ? 21.173 -2.738 -15.799 1.00 93.31 92 LYS A CA 1
ATOM 689 C C . LYS A 1 92 ? 21.100 -1.444 -14.984 1.00 93.31 92 LYS A C 1
ATOM 691 O O . LYS A 1 92 ? 20.877 -1.499 -13.784 1.00 93.31 92 LYS A O 1
ATOM 696 N N . ALA A 1 93 ? 21.256 -0.287 -15.629 1.00 95.94 93 ALA A N 1
ATOM 697 C CA . ALA A 1 93 ? 21.162 1.006 -14.953 1.00 95.94 93 ALA A CA 1
ATOM 698 C C . ALA A 1 93 ? 19.743 1.304 -14.431 1.00 95.94 93 ALA A C 1
ATOM 700 O O . ALA A 1 93 ? 19.591 1.821 -13.327 1.0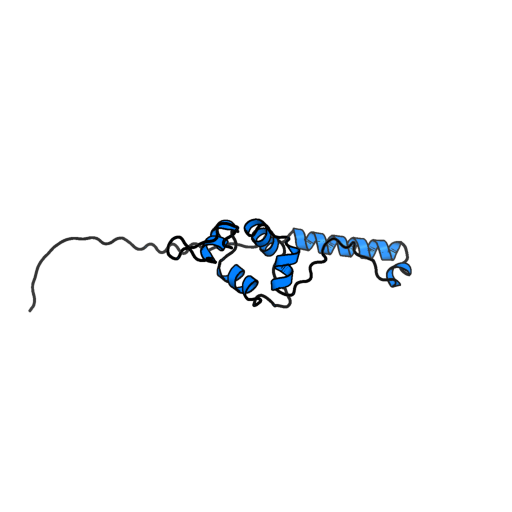0 95.94 93 ALA A O 1
ATOM 701 N N . VAL A 1 94 ? 18.706 0.965 -15.205 1.00 93.88 94 VAL A N 1
ATOM 702 C CA . VAL A 1 94 ? 17.306 1.098 -14.769 1.00 93.88 94 VAL A CA 1
ATOM 703 C C . VAL A 1 94 ? 17.017 0.160 -13.599 1.00 93.88 94 VAL A C 1
ATOM 705 O O . VAL A 1 94 ? 16.436 0.599 -12.611 1.00 93.88 94 VAL A O 1
ATOM 708 N N . ASP A 1 95 ? 17.476 -1.088 -13.666 1.00 91.94 95 ASP A N 1
ATOM 709 C CA . ASP A 1 95 ? 17.302 -2.066 -12.591 1.00 91.94 95 ASP A CA 1
ATOM 710 C C . ASP A 1 95 ? 17.992 -1.598 -11.302 1.00 91.94 95 ASP A C 1
ATOM 712 O O . ASP A 1 95 ? 17.383 -1.602 -10.234 1.00 91.94 95 ASP A O 1
ATOM 716 N N . GLU A 1 96 ? 19.236 -1.119 -11.394 1.00 95.06 96 GLU A N 1
ATOM 717 C CA . GLU A 1 96 ? 19.969 -0.559 -10.252 1.00 95.06 96 GLU A CA 1
ATOM 718 C C . GLU A 1 96 ? 19.242 0.654 -9.647 1.00 95.06 96 GLU A C 1
ATOM 720 O O . GLU A 1 96 ? 19.116 0.751 -8.425 1.00 95.06 96 GLU A O 1
ATOM 725 N N . MET A 1 97 ? 18.698 1.546 -10.481 1.00 94.38 97 MET A N 1
ATOM 726 C CA . MET A 1 97 ? 17.896 2.687 -10.028 1.00 94.38 97 MET A CA 1
ATOM 727 C C . MET A 1 97 ? 16.617 2.239 -9.309 1.00 94.38 97 MET A C 1
ATOM 729 O O . MET A 1 97 ? 16.318 2.746 -8.229 1.00 94.38 97 MET A O 1
ATOM 733 N N . ILE A 1 98 ? 15.870 1.285 -9.874 1.00 90.12 98 ILE A N 1
ATOM 734 C CA . ILE A 1 98 ? 14.658 0.735 -9.250 1.00 90.12 98 ILE A CA 1
ATOM 735 C C . ILE A 1 98 ? 15.005 0.130 -7.887 1.00 90.12 98 ILE A C 1
ATOM 737 O O . ILE A 1 98 ? 14.347 0.436 -6.892 1.00 90.12 98 ILE A O 1
ATOM 741 N N . MET A 1 99 ? 16.067 -0.675 -7.817 1.00 89.69 99 MET A N 1
ATOM 742 C CA . MET A 1 99 ? 16.508 -1.307 -6.574 1.00 89.69 99 MET A CA 1
ATOM 743 C C . MET A 1 99 ? 16.897 -0.273 -5.511 1.00 89.69 99 MET A C 1
ATOM 745 O O . MET A 1 99 ? 16.487 -0.409 -4.358 1.00 89.69 99 MET A O 1
ATOM 749 N N . ALA A 1 100 ? 17.598 0.797 -5.894 1.00 91.12 100 ALA A N 1
ATOM 750 C CA . ALA A 1 100 ? 17.952 1.887 -4.984 1.00 91.12 100 ALA A CA 1
ATOM 751 C C . ALA A 1 100 ? 16.714 2.622 -4.436 1.00 91.12 100 ALA A C 1
ATOM 753 O O . ALA A 1 100 ? 16.645 2.928 -3.243 1.00 91.12 100 ALA A O 1
ATOM 754 N N . LEU A 1 101 ? 15.707 2.873 -5.281 1.00 84.81 101 LEU A N 1
ATOM 755 C CA . LEU A 1 101 ? 14.449 3.498 -4.861 1.00 84.81 101 LEU A CA 1
ATOM 756 C C . LEU A 1 101 ? 13.671 2.610 -3.880 1.00 84.81 101 LEU A C 1
ATOM 758 O O . LEU A 1 101 ? 13.155 3.104 -2.876 1.00 84.81 101 LEU A O 1
ATOM 762 N N . VAL A 1 102 ? 13.617 1.301 -4.138 1.00 83.62 102 VAL A N 1
ATOM 763 C CA . VAL A 1 102 ? 12.974 0.327 -3.242 1.00 83.62 102 VAL A CA 1
ATOM 764 C C . VAL A 1 102 ? 13.704 0.251 -1.902 1.00 83.62 102 VAL A C 1
ATOM 766 O O . VAL A 1 102 ? 13.069 0.205 -0.848 1.00 83.62 102 VAL A O 1
ATOM 769 N N . GLU A 1 103 ? 15.035 0.249 -1.911 1.00 79.94 103 GLU A N 1
ATOM 770 C CA . GLU A 1 103 ? 15.829 0.208 -0.685 1.00 79.94 103 GLU A CA 1
ATOM 771 C C . GLU A 1 103 ? 15.631 1.462 0.177 1.00 79.94 103 GLU A C 1
ATOM 773 O O . GLU A 1 103 ? 15.460 1.348 1.392 1.00 79.94 103 GLU A O 1
ATOM 778 N N . LEU A 1 104 ? 15.564 2.647 -0.438 1.00 74.31 104 LEU A N 1
ATOM 779 C CA . LEU A 1 104 ? 15.256 3.891 0.269 1.00 74.31 104 LEU A CA 1
ATOM 780 C C . LEU A 1 104 ? 13.897 3.819 0.977 1.00 74.31 104 LEU A C 1
ATOM 782 O O . LEU A 1 104 ? 13.786 4.222 2.132 1.00 74.31 104 LEU A O 1
ATOM 786 N N . GLN A 1 105 ? 12.878 3.259 0.320 1.00 69.75 105 GLN A N 1
ATOM 787 C CA . GLN A 1 105 ? 11.550 3.097 0.916 1.00 69.75 105 GLN A CA 1
ATOM 788 C C . GLN A 1 105 ? 11.540 2.126 2.105 1.00 69.75 105 GLN A C 1
ATOM 790 O O . GLN A 1 105 ? 10.777 2.334 3.044 1.00 69.75 105 GLN A O 1
ATOM 795 N N . LYS A 1 106 ? 12.400 1.098 2.107 1.00 68.88 106 LYS A N 1
ATOM 796 C CA . LYS A 1 106 ? 12.535 0.158 3.237 1.00 68.88 106 LYS A CA 1
ATOM 797 C C . LYS A 1 106 ? 13.241 0.766 4.453 1.00 68.88 106 LYS A C 1
ATOM 799 O O . LYS A 1 106 ? 13.030 0.299 5.566 1.00 68.88 106 LYS A O 1
ATOM 804 N N . ARG A 1 107 ? 14.095 1.775 4.251 1.00 62.06 107 ARG A N 1
ATOM 805 C CA . ARG A 1 107 ? 14.960 2.366 5.288 1.00 62.06 107 ARG A CA 1
ATOM 806 C C . ARG A 1 107 ? 14.352 3.553 6.035 1.00 62.06 107 ARG A C 1
ATOM 808 O O . ARG A 1 107 ? 15.046 4.110 6.874 1.00 62.06 107 ARG A O 1
ATOM 815 N N . VAL A 1 108 ? 13.119 3.975 5.754 1.00 45.69 108 VAL A N 1
ATOM 816 C CA . VAL A 1 108 ? 12.462 5.046 6.525 1.00 45.69 108 VAL A CA 1
ATOM 817 C C . VAL A 1 108 ? 11.792 4.429 7.762 1.00 45.69 108 VAL A C 1
ATOM 819 O O . VAL A 1 108 ? 10.682 3.909 7.631 1.00 45.69 108 VAL A O 1
ATOM 822 N N . PRO A 1 109 ? 12.402 4.468 8.969 1.00 42.38 109 PRO A N 1
ATOM 823 C CA . PRO A 1 109 ? 11.661 4.205 10.189 1.00 42.38 109 PRO A CA 1
ATOM 824 C C . PRO A 1 109 ? 10.639 5.329 10.363 1.00 42.38 109 PRO A C 1
ATOM 826 O O . PRO A 1 109 ? 10.968 6.517 10.327 1.00 42.38 109 PRO A O 1
ATOM 829 N N . VAL A 1 110 ? 9.375 4.952 10.520 1.00 47.62 110 VAL A N 1
ATOM 830 C CA . VAL A 1 110 ? 8.304 5.883 10.867 1.00 47.62 110 VAL A CA 1
ATOM 831 C C . VAL A 1 110 ? 8.639 6.462 12.239 1.00 47.62 110 VAL A C 1
ATOM 833 O O . VAL A 1 110 ? 8.569 5.763 13.245 1.00 47.62 110 VAL A O 1
ATOM 836 N N . LYS A 1 111 ? 9.040 7.736 12.273 1.00 39.75 111 LYS A N 1
ATOM 837 C CA . LYS A 1 111 ? 9.251 8.501 13.502 1.00 39.75 111 LYS A CA 1
ATOM 838 C C . LYS A 1 111 ? 7.908 8.676 14.220 1.00 39.75 111 LYS A C 1
ATOM 840 O O . LYS A 1 111 ? 7.197 9.650 13.995 1.00 39.75 111 LYS A O 1
ATOM 845 N N . GLY A 1 112 ? 7.550 7.695 15.040 1.00 45.75 112 GLY A N 1
ATOM 846 C CA . GLY A 1 112 ? 6.539 7.798 16.081 1.00 45.75 112 GLY A CA 1
ATOM 847 C C . GLY A 1 112 ? 7.231 8.091 17.405 1.00 45.75 112 GLY A C 1
ATOM 848 O O . GLY A 1 112 ? 7.430 7.186 18.200 1.00 45.75 112 GLY A O 1
ATOM 849 N N . GLU A 1 113 ? 7.637 9.341 17.617 1.00 39.03 113 GLU A N 1
ATOM 850 C CA . GLU A 1 113 ? 7.968 9.833 18.956 1.00 39.03 113 GLU A CA 1
ATOM 851 C C . GLU A 1 113 ? 6.731 10.581 19.452 1.00 39.03 113 G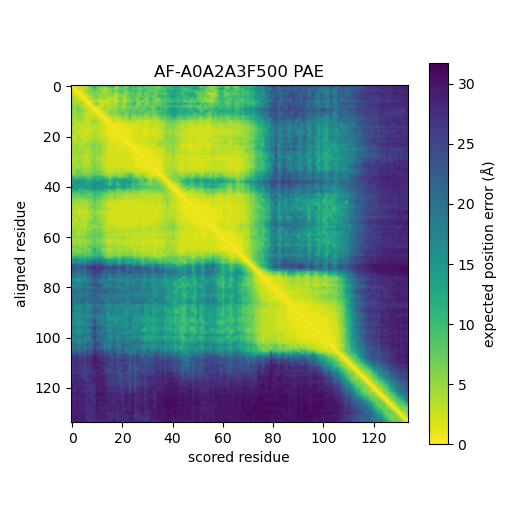LU A C 1
ATOM 853 O O . GLU A 1 113 ? 6.519 11.748 19.120 1.00 39.03 113 GLU A O 1
ATOM 858 N N . GLY A 1 114 ? 5.876 9.868 20.186 1.00 37.94 114 GLY A N 1
ATOM 859 C CA . GLY A 1 114 ? 4.972 10.508 21.126 1.00 37.94 114 GLY A CA 1
ATOM 860 C C . GLY A 1 114 ? 5.836 11.129 22.213 1.00 37.94 114 GLY A C 1
ATOM 861 O O . GLY A 1 114 ? 6.529 10.415 22.930 1.00 37.94 114 GLY A O 1
ATOM 862 N N . LYS A 1 115 ? 5.848 12.460 22.289 1.00 35.84 115 LYS A N 1
ATOM 863 C CA . LYS A 1 115 ? 6.177 13.115 23.548 1.00 35.84 115 LYS A CA 1
ATOM 864 C C . LYS A 1 115 ? 5.007 12.836 24.479 1.00 35.84 115 LYS A C 1
ATOM 866 O O . LYS A 1 115 ? 3.909 13.329 24.235 1.00 35.84 115 LYS A O 1
ATOM 871 N N . GLU A 1 116 ? 5.256 11.994 25.469 1.00 39.09 116 GLU A N 1
ATOM 872 C CA . GLU A 1 116 ? 4.524 11.997 26.727 1.00 39.09 116 GLU A CA 1
ATOM 873 C C . GLU A 1 116 ? 4.708 13.406 27.313 1.00 39.09 116 GLU A C 1
ATOM 875 O O . GLU A 1 116 ? 5.818 13.824 27.644 1.00 39.09 116 GLU A O 1
ATOM 880 N N . GLU A 1 117 ? 3.643 14.204 27.269 1.00 42.25 117 GLU A N 1
ATOM 881 C CA . GLU A 1 117 ? 3.502 15.351 28.156 1.00 42.25 117 GLU A CA 1
ATOM 882 C C . GLU A 1 117 ? 3.115 14.751 29.510 1.00 42.25 117 GLU A C 1
ATOM 884 O O . GLU A 1 117 ? 1.990 14.288 29.696 1.00 42.25 117 GLU A O 1
ATOM 889 N N . ASP A 1 118 ? 4.101 14.668 30.404 1.00 38.53 118 ASP A N 1
ATOM 890 C CA . ASP A 1 118 ? 3.897 14.434 31.830 1.00 38.53 118 ASP A CA 1
ATOM 891 C C . ASP A 1 118 ? 3.115 15.631 32.397 1.00 38.53 118 ASP A C 1
ATOM 893 O O . ASP A 1 118 ? 3.687 16.610 32.881 1.00 38.53 118 ASP A O 1
ATOM 897 N N . ASP A 1 119 ? 1.788 15.576 32.290 1.00 42.69 119 ASP A N 1
ATOM 898 C CA . ASP A 1 119 ? 0.882 16.378 33.107 1.00 42.69 119 ASP A CA 1
ATOM 899 C C . ASP A 1 119 ? 0.873 15.778 34.525 1.00 42.69 119 ASP A C 1
ATOM 901 O O . ASP A 1 119 ? -0.003 14.997 34.901 1.00 42.69 119 ASP A O 1
ATOM 905 N N . ASP A 1 120 ? 1.888 16.137 35.315 1.00 42.31 120 ASP A N 1
ATOM 906 C CA . ASP A 1 120 ? 1.870 16.011 36.773 1.00 42.31 120 ASP A CA 1
ATOM 907 C C . ASP A 1 120 ? 0.744 16.910 37.331 1.00 42.31 120 ASP A C 1
ATOM 909 O O . ASP A 1 120 ? 0.956 18.075 37.680 1.00 42.31 120 ASP A O 1
ATOM 913 N N . GLU A 1 121 ? -0.479 16.383 37.426 1.00 53.66 121 GLU A N 1
ATOM 914 C CA . GLU A 1 121 ? -1.488 16.900 38.355 1.00 53.66 121 GLU A CA 1
ATOM 915 C C . GLU A 1 121 ? -1.175 16.376 39.769 1.00 53.66 121 GLU A C 1
ATOM 917 O O . GLU A 1 121 ? -1.359 15.183 40.028 1.00 53.66 121 GLU A O 1
ATOM 922 N N . PRO A 1 122 ? -0.754 17.210 40.741 1.00 48.25 122 PRO A N 1
ATOM 923 C CA . PRO A 1 122 ? -0.742 16.772 42.125 1.00 48.25 122 PRO A CA 1
ATOM 924 C C . PRO A 1 122 ? -2.160 16.760 42.703 1.00 48.25 122 PRO A C 1
ATOM 926 O O . PRO A 1 122 ? -2.889 17.756 42.716 1.00 48.25 122 PRO A O 1
ATOM 929 N N . GLU A 1 123 ? -2.483 15.576 43.209 1.00 44.84 123 GLU A N 1
ATOM 930 C CA . GLU A 1 123 ? -3.708 15.136 43.854 1.00 44.84 123 GLU A CA 1
ATOM 931 C C . GLU A 1 123 ? -4.324 16.109 44.874 1.00 44.84 123 GLU A C 1
ATOM 933 O O . GLU A 1 123 ? -3.676 16.794 45.669 1.00 44.84 123 GLU A O 1
ATOM 938 N N . LEU A 1 124 ? -5.653 16.043 44.895 1.00 46.16 124 LEU A N 1
ATOM 939 C CA . LEU A 1 124 ? -6.575 16.574 45.887 1.00 46.16 124 LEU A CA 1
ATOM 940 C C . LEU A 1 124 ? -6.167 16.215 47.330 1.00 46.16 124 LEU A C 1
ATOM 942 O O . LEU A 1 124 ? -6.479 15.134 47.829 1.00 46.16 124 LEU A O 1
ATOM 946 N N . ALA A 1 125 ? -5.597 17.172 48.062 1.00 44.88 125 ALA A N 1
ATOM 947 C CA . ALA A 1 125 ? -5.549 17.111 49.519 1.00 44.88 125 ALA A CA 1
ATOM 948 C C . ALA A 1 125 ? -6.884 17.594 50.112 1.00 44.88 125 ALA A C 1
ATOM 950 O O . ALA A 1 125 ? -7.137 18.785 50.304 1.00 44.88 125 ALA A O 1
ATOM 951 N N . THR A 1 126 ? -7.754 16.645 50.443 1.00 43.81 126 THR A N 1
ATOM 952 C CA . THR A 1 126 ? -8.831 16.852 51.411 1.00 43.81 126 THR A CA 1
ATOM 953 C C . THR A 1 126 ? -8.237 17.155 52.793 1.00 43.81 126 THR A C 1
ATOM 955 O O . THR A 1 126 ? -7.506 16.328 53.328 1.00 43.81 126 THR A O 1
ATOM 958 N N . SER A 1 127 ? -8.572 18.288 53.416 1.00 39.50 127 SER A N 1
ATOM 959 C CA . SER A 1 127 ? -9.158 18.343 54.773 1.00 39.50 127 SER A CA 1
ATOM 960 C C . SER A 1 127 ? -9.186 19.762 55.366 1.00 39.50 127 SER A C 1
ATOM 962 O O . SER A 1 127 ? -8.227 20.517 55.299 1.00 39.50 127 SER A O 1
ATOM 964 N N . ALA A 1 128 ? -10.335 20.049 55.984 1.00 39.06 128 ALA A N 1
ATOM 965 C CA . ALA A 1 128 ? -10.558 20.835 57.197 1.00 39.06 128 ALA A C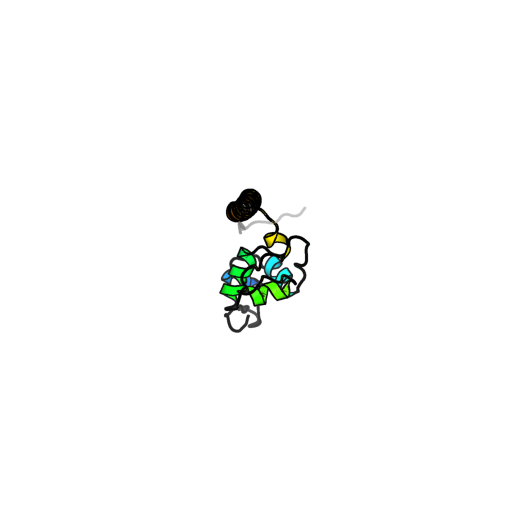A 1
ATOM 966 C C . ALA A 1 128 ? -10.030 22.283 57.314 1.00 39.06 128 ALA A C 1
ATOM 968 O O . ALA A 1 128 ? -8.840 22.540 57.433 1.00 39.06 128 ALA A O 1
ATOM 969 N N . GLY A 1 129 ? -10.968 23.198 57.590 1.00 34.31 129 GLY A N 1
ATOM 970 C CA . GLY A 1 129 ? -10.767 24.094 58.731 1.00 34.31 129 GLY A CA 1
ATOM 971 C C . GLY A 1 129 ? -10.990 25.585 58.508 1.00 34.31 129 GLY A C 1
ATOM 972 O O . GLY A 1 129 ? -10.073 26.329 58.200 1.00 34.31 129 GLY A O 1
ATOM 973 N N . SER A 1 130 ? -12.174 26.015 58.940 1.00 39.69 130 SER A N 1
ATOM 974 C CA . SER A 1 130 ? -12.378 27.230 59.735 1.00 39.69 130 SER A CA 1
ATOM 975 C C . SER A 1 130 ? -12.652 28.567 59.034 1.00 39.69 130 SER A C 1
ATOM 977 O O . SER A 1 130 ? -11.896 29.116 58.241 1.00 39.69 130 SER A O 1
ATOM 979 N N . HIS A 1 131 ? -13.794 29.107 59.452 1.00 40.66 131 HIS A N 1
ATOM 980 C CA . HIS A 1 131 ? -14.307 30.449 59.254 1.00 40.66 131 HIS A CA 1
ATOM 981 C C . HIS A 1 131 ? -13.339 31.556 59.702 1.00 40.66 131 HIS A C 1
ATOM 983 O O . HIS A 1 131 ? -12.899 31.551 60.850 1.00 40.66 131 HIS A O 1
ATOM 989 N N . LYS A 1 132 ? -13.254 32.639 58.917 1.00 41.91 132 LYS A N 1
ATOM 990 C CA . LYS A 1 132 ? -13.696 33.969 59.387 1.00 41.91 132 LYS A CA 1
ATOM 991 C C . LYS A 1 132 ? -13.811 34.966 58.235 1.00 41.91 132 LYS A C 1
ATOM 993 O O . LYS A 1 132 ? -12.831 35.282 57.575 1.00 41.91 132 LYS A O 1
ATOM 998 N N . ARG A 1 133 ? -15.024 35.488 58.042 1.00 40.47 133 ARG A N 1
ATOM 999 C CA . ARG A 1 133 ? -15.287 36.715 57.284 1.00 40.47 133 ARG A CA 1
ATOM 1000 C C . ARG A 1 133 ? -15.070 37.913 58.206 1.00 40.47 133 ARG A C 1
ATOM 1002 O O . ARG A 1 133 ? -15.562 37.893 59.338 1.00 40.47 133 ARG A O 1
ATOM 1009 N N . ARG A 1 134 ? -14.413 38.951 57.704 1.00 48.09 134 ARG A N 1
ATOM 1010 C CA . ARG A 1 134 ? -14.693 40.342 58.055 1.00 48.09 134 ARG A CA 1
ATOM 1011 C C . ARG A 1 134 ? -14.354 41.228 56.873 1.00 48.09 134 ARG A C 1
ATOM 1013 O O . ARG A 1 134 ? -13.336 40.923 56.220 1.00 48.09 134 ARG A O 1
#

Radius of gyration: 25.08 Å; Cα contacts (8 Å, |Δi|>4): 104; chains: 1; bounding box: 46×50×87 Å

Mean predicted aligned error: 15.19 Å

Sequence (134 aa):
MEDVGAISPRTKQASMNALAEISGVHATTIQRIVYGRAIGPRGVAKDTIEKLAEALNKKPSTIAKWVGQQWAADDPYVAPPEASILGPRQRKAVDEMIMALVELQKRVPVKGEGKEEDDDEPELATSAGSHKRR

pLDDT: mean 74.75, std 18.71, range [34.31, 96.25]

Foldseek 3Di:
DLVLVCADPVPRHRHLVSLCVQLVNDSVVVVCLQQLVQQDPVGDDQSSLVSSCVSVVHDSCVSCVSNVHRDPDPDPDDDDPCVVVDDPVRVVVVVVVVVVVVVVSVPDDDPPDDDPPPPPDDDDDDDDDDDDDD

Secondary structure (DSSP, 8-state):
-GGGT-B-TTT-SB-HHHHHHHHTS-HHHHHHHHTT---STT---HHHHHHHHHHTTS-HHHHHHHTT-----S------GGGGG--HHHHHHHHHHHHHHHHHHHT---------------------------

Solvent-accessible surface area (backbone atoms only — not comparable to full-atom values): 8416 Å² total; per-residue (Å²): 85,68,92,57,67,13,39,33,91,87,74,73,39,72,24,58,62,41,39,16,69,68,30,74,43,58,40,70,59,51,52,26,37,76,70,40,66,38,67,50,102,80,50,74,58,68,67,62,38,43,35,47,12,60,50,62,75,46,58,42,56,62,53,31,48,48,34,72,40,82,56,79,69,90,62,75,89,74,78,59,78,71,62,71,73,51,51,76,71,54,46,52,53,51,52,53,51,52,52,52,55,54,51,55,66,71,67,62,77,81,86,79,76,78,77,79,77,82,78,81,75,86,76,88,79,85,77,87,85,83,90,80,90,130

Nearest PDB structures (foldseek):
  3rms-assembly3_C  TM=8.221E-01  e=2.225E+00  Saccharomonospora viridis DSM 43017
  4yy2-assembly1_A  TM=4.712E-01  e=4.110E+00  synthetic construct